Protein AF-A0A932D6N2-F1 (afdb_monomer)

Solvent-accessible surface area (backbone atoms only — not comparable to full-atom values): 6596 Å² total; per-residue (Å²): 130,58,88,46,61,72,56,81,73,34,86,88,52,85,55,76,81,69,62,87,49,67,68,55,38,47,52,50,49,52,44,53,30,53,43,29,61,74,70,46,73,76,53,72,54,34,53,56,53,57,67,74,40,52,69,51,50,72,73,59,70,55,45,67,40,63,34,46,53,52,47,34,58,74,70,70,47,83,86,73,76,73,49,72,76,84,79,51,67,61,55,60,48,28,58,75,70,71,42,79,73,66,81,86,80,113

Foldseek 3Di:
DQPLQDQVLCPPDGQDPDCPDLVSVLVSVVSQLVCVLVPNHGDPSPLVVVLVVVVSCVVRPPLQGPSSQVSCVVSVHDGDHRDDDPPPVVCVVCVVVVHDPDPVND

Secondary structure (DSSP, 8-state):
--TTS-GGG-SSSPPPS---SHHHHHHHHHHHHHHHHTT-PPPHHHHHHHHH-HHHHHHS--TT-HHHHHHHHHHTPPP---------HHHHHHHHHTPPPPGGG-

Mean predicted aligned error: 8.37 Å

Sequence (106 aa):
MNPAIDTSLYPDCEPPTDLADESVAADYLVRVCGAYDFGMAPRPEVVATLREMRDIFDKYPLLDSMAYHALRRRFGWPELPHVGTPHNPATEQDCREGREPDPIFI

Radius of gyration: 17.06 Å; Cα contacts (8 Å, |Δi|>4): 74; chains: 1; bounding box: 40×24×48 Å

pLDDT: mean 87.35, std 14.21, range [46.81, 98.0]

Structure (mmCIF, N/CA/C/O backbone):
data_AF-A0A932D6N2-F1
#
_entry.id   AF-A0A932D6N2-F1
#
loop_
_atom_site.group_PDB
_atom_site.id
_atom_site.type_symbol
_atom_site.label_atom_id
_atom_site.label_alt_id
_atom_site.label_comp_id
_atom_site.label_asym_id
_atom_site.label_entity_id
_atom_site.label_seq_id
_atom_site.pdbx_PDB_ins_code
_atom_site.Cartn_x
_atom_site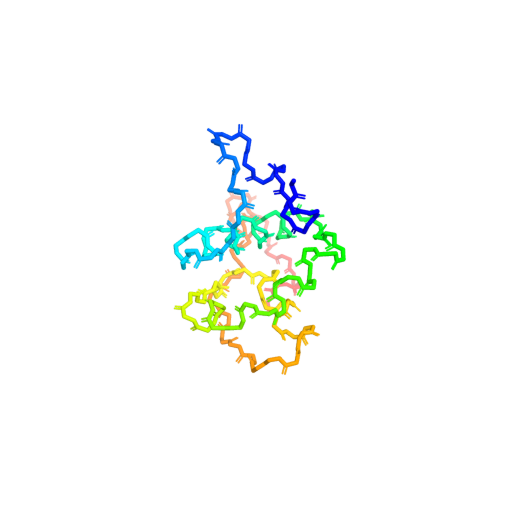.Cartn_y
_atom_site.Cartn_z
_atom_site.occupancy
_atom_site.B_iso_or_equiv
_atom_site.auth_seq_id
_atom_site.auth_comp_id
_atom_site.auth_asym_id
_atom_site.auth_atom_id
_atom_site.pdbx_PDB_model_num
ATOM 1 N N . MET A 1 1 ? -1.069 -5.856 20.283 1.00 51.47 1 MET A N 1
ATOM 2 C CA . MET A 1 1 ? -0.667 -5.565 18.891 1.00 51.47 1 MET A CA 1
ATOM 3 C C . MET A 1 1 ? -1.419 -6.508 17.982 1.00 51.47 1 MET A C 1
ATOM 5 O O . MET A 1 1 ? -1.456 -7.697 18.282 1.00 51.47 1 MET A O 1
ATOM 9 N N . ASN A 1 2 ? -2.044 -5.989 16.928 1.00 64.12 2 ASN A N 1
ATOM 10 C CA . ASN A 1 2 ? -2.629 -6.823 15.888 1.00 64.12 2 ASN A CA 1
ATOM 11 C C . ASN A 1 2 ? -1.471 -7.433 15.066 1.00 64.12 2 ASN A C 1
ATOM 13 O O . ASN A 1 2 ? -0.744 -6.668 14.435 1.00 64.12 2 ASN A O 1
ATOM 17 N N . PRO A 1 3 ? -1.249 -8.763 15.079 1.00 66.06 3 PRO A N 1
ATOM 18 C CA . PRO A 1 3 ? -0.105 -9.391 14.399 1.00 66.06 3 PRO A CA 1
ATOM 19 C C . PRO A 1 3 ? -0.102 -9.185 12.873 1.00 66.06 3 PRO A C 1
ATOM 21 O O . PRO A 1 3 ? 0.902 -9.471 12.211 1.00 66.06 3 PRO A O 1
ATOM 24 N N . ALA A 1 4 ? -1.213 -8.684 12.331 1.00 76.69 4 ALA A N 1
ATOM 25 C CA . ALA A 1 4 ? -1.415 -8.432 10.919 1.00 76.69 4 ALA A CA 1
ATOM 26 C C . ALA A 1 4 ? -0.956 -7.040 10.437 1.00 76.69 4 ALA A C 1
ATOM 28 O O . ALA A 1 4 ? -0.866 -6.830 9.228 1.00 76.69 4 ALA A O 1
ATOM 29 N N . ILE A 1 5 ? -0.629 -6.114 11.350 1.00 90.88 5 ILE A N 1
ATOM 30 C CA . ILE A 1 5 ? 0.003 -4.834 10.996 1.00 90.88 5 ILE A CA 1
ATOM 31 C C . ILE A 1 5 ? 1.519 -5.017 11.013 1.00 90.88 5 ILE A C 1
ATOM 33 O O . ILE A 1 5 ? 2.098 -5.452 12.011 1.00 90.88 5 ILE A O 1
ATOM 37 N N . ASP A 1 6 ? 2.170 -4.704 9.898 1.00 93.31 6 ASP A N 1
ATOM 38 C CA . ASP A 1 6 ? 3.621 -4.693 9.796 1.00 93.31 6 ASP A CA 1
ATOM 39 C C . ASP A 1 6 ? 4.183 -3.336 10.221 1.00 93.31 6 ASP A C 1
ATOM 41 O O . ASP A 1 6 ? 4.204 -2.372 9.458 1.00 93.31 6 ASP A O 1
ATOM 45 N N . THR A 1 7 ? 4.636 -3.257 11.471 1.00 93.62 7 THR A N 1
ATOM 46 C CA . THR A 1 7 ? 5.172 -2.017 12.044 1.00 93.62 7 THR A CA 1
ATOM 47 C C . THR A 1 7 ? 6.507 -1.603 11.426 1.00 93.62 7 THR A C 1
ATOM 49 O O . THR A 1 7 ? 6.902 -0.453 11.576 1.00 93.62 7 THR A O 1
ATOM 52 N N . SER A 1 8 ? 7.210 -2.500 10.719 1.00 93.12 8 SER A N 1
ATOM 53 C CA . SER A 1 8 ? 8.486 -2.169 10.066 1.00 93.12 8 SER A CA 1
ATOM 54 C C . SER A 1 8 ? 8.335 -1.179 8.904 1.00 93.12 8 SER A C 1
ATOM 56 O O . SER A 1 8 ? 9.308 -0.542 8.508 1.00 93.12 8 SER A O 1
ATOM 58 N N . LEU A 1 9 ? 7.107 -0.996 8.406 1.00 95.12 9 LEU A N 1
ATOM 59 C CA . LEU A 1 9 ? 6.751 -0.033 7.361 1.00 95.12 9 LEU A CA 1
ATOM 60 C C . LEU A 1 9 ? 6.744 1.432 7.836 1.00 95.12 9 LEU A C 1
ATOM 62 O O . LEU A 1 9 ? 6.571 2.339 7.020 1.00 95.12 9 LEU A O 1
ATOM 66 N N . TYR A 1 10 ? 6.939 1.666 9.136 1.00 95.75 10 TYR A N 1
ATOM 67 C CA . TYR A 1 10 ? 6.916 2.980 9.782 1.00 95.75 10 TYR A CA 1
ATOM 68 C C . TYR A 1 10 ? 8.252 3.267 10.492 1.00 95.75 10 TYR A C 1
ATOM 70 O O . TYR A 1 10 ? 8.307 3.319 11.718 1.00 95.75 10 TYR A O 1
ATOM 78 N N . PRO A 1 11 ? 9.374 3.405 9.760 1.00 94.00 11 PRO A N 1
ATOM 79 C CA . PRO A 1 11 ? 10.674 3.689 10.374 1.00 94.00 11 PRO A CA 1
ATOM 80 C C . PRO A 1 11 ? 10.799 5.134 10.883 1.00 94.00 11 PRO A C 1
ATOM 82 O O . PRO A 1 11 ? 11.683 5.436 11.683 1.00 94.00 11 PRO A O 1
ATOM 85 N N . ASP A 1 12 ? 9.955 6.031 10.379 1.00 94.38 12 ASP A N 1
ATOM 86 C CA . ASP A 1 12 ? 10.027 7.481 10.543 1.00 94.38 12 ASP A CA 1
ATOM 87 C C . ASP A 1 12 ? 8.938 8.059 11.460 1.00 94.38 12 ASP A C 1
ATOM 89 O O . ASP A 1 12 ? 9.025 9.216 11.874 1.00 94.38 12 ASP A O 1
ATOM 93 N N . CYS A 1 13 ? 7.922 7.268 11.798 1.00 93.69 13 CYS A N 1
ATOM 94 C CA . CYS A 1 13 ? 6.800 7.690 12.626 1.00 93.69 13 CYS A CA 1
ATOM 95 C C . CYS A 1 13 ? 6.227 6.524 13.441 1.00 93.69 13 CYS A C 1
ATOM 97 O O . CYS A 1 13 ? 6.613 5.372 13.268 1.00 93.69 13 CYS A O 1
ATOM 99 N N . GLU A 1 14 ? 5.321 6.836 14.367 1.00 94.06 14 GLU A N 1
ATOM 100 C CA . GLU A 1 14 ? 4.679 5.810 15.189 1.00 94.06 14 GLU A CA 1
ATOM 101 C C . GLU A 1 14 ? 3.745 4.944 14.319 1.00 94.06 14 GLU A C 1
ATOM 103 O O . GLU A 1 14 ? 2.883 5.499 13.627 1.00 94.06 14 GLU A O 1
ATOM 108 N N . PRO A 1 15 ? 3.879 3.604 14.339 1.00 94.56 15 PRO A N 1
ATOM 109 C CA . PRO A 1 15 ? 3.012 2.724 13.568 1.00 94.56 15 PRO A CA 1
ATOM 110 C C . PRO A 1 15 ? 1.565 2.756 14.088 1.00 94.56 15 PRO A C 1
ATOM 112 O O . PRO A 1 15 ? 1.330 2.889 15.295 1.00 94.56 15 PRO A O 1
ATOM 115 N N . PRO A 1 16 ? 0.567 2.562 13.210 1.00 93.62 16 PRO A N 1
ATOM 116 C CA . PRO A 1 16 ? -0.823 2.500 13.625 1.00 93.62 16 PRO A CA 1
ATOM 117 C C . PRO A 1 16 ? -1.100 1.244 14.462 1.00 93.62 16 PRO A C 1
ATOM 119 O O . PRO A 1 16 ? -0.491 0.186 14.281 1.00 93.62 16 PRO A O 1
ATOM 122 N N . THR A 1 17 ? -2.060 1.351 15.383 1.00 91.62 17 THR A N 1
ATOM 123 C CA . THR A 1 17 ? -2.483 0.219 16.230 1.00 91.62 17 THR A CA 1
ATOM 124 C C . THR A 1 17 ? -3.658 -0.566 15.639 1.00 91.62 17 THR A C 1
ATOM 126 O O . THR A 1 17 ? -3.807 -1.756 15.937 1.00 91.62 17 THR A O 1
ATOM 129 N N . ASP A 1 18 ? -4.439 0.073 14.767 1.00 92.44 18 ASP A N 1
ATOM 130 C CA . ASP A 1 18 ? -5.515 -0.497 13.960 1.00 92.44 18 ASP A CA 1
ATOM 131 C C . ASP A 1 18 ? -5.595 0.201 12.587 1.00 92.44 18 ASP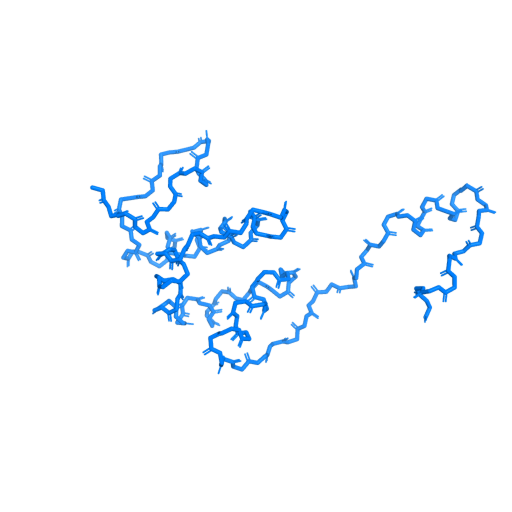 A C 1
ATOM 133 O O . ASP A 1 18 ? -4.860 1.150 12.323 1.00 92.44 18 ASP A O 1
ATOM 137 N N . LEU A 1 19 ? -6.464 -0.304 11.709 1.00 93.31 19 LEU A N 1
ATOM 138 C CA . LEU A 1 19 ? -6.715 0.241 10.369 1.00 93.31 19 LEU A CA 1
ATOM 139 C C . LEU A 1 19 ? -8.193 0.640 10.204 1.00 93.31 19 LEU A C 1
ATOM 141 O O . LEU A 1 19 ? -8.761 0.477 9.128 1.00 93.31 19 LEU A O 1
ATOM 145 N N . ALA A 1 20 ? -8.856 1.066 11.286 1.00 91.69 20 ALA A N 1
ATOM 146 C CA . ALA A 1 20 ? -10.280 1.406 11.2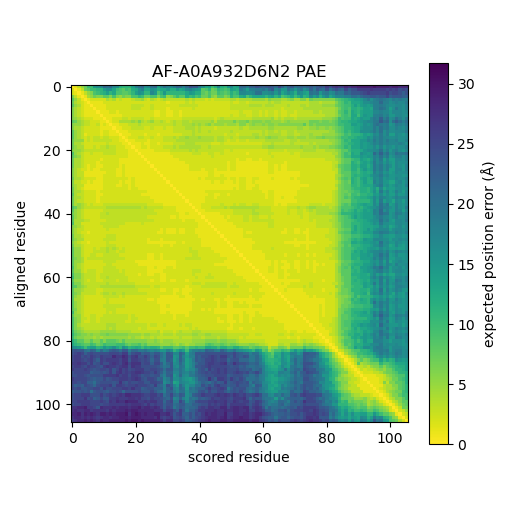45 1.00 91.69 20 ALA A CA 1
ATOM 147 C C . ALA A 1 20 ? -10.541 2.746 10.541 1.00 91.69 20 ALA A C 1
ATOM 149 O O . ALA A 1 20 ? -11.606 2.944 9.957 1.00 91.69 20 ALA A O 1
ATOM 150 N N . ASP A 1 21 ? -9.574 3.662 10.607 1.00 94.69 21 ASP A N 1
ATOM 151 C CA . ASP A 1 21 ? -9.621 4.926 9.886 1.00 94.69 21 ASP A CA 1
ATOM 152 C C . ASP A 1 21 ? -9.188 4.739 8.426 1.00 94.69 21 ASP A C 1
ATOM 154 O O . ASP A 1 21 ? -8.155 4.138 8.127 1.00 94.69 21 ASP A O 1
ATOM 158 N N . GLU A 1 22 ? -9.979 5.292 7.510 1.00 96.81 22 GLU A N 1
ATOM 159 C CA . GLU A 1 22 ? -9.766 5.173 6.069 1.00 96.81 22 GLU A CA 1
ATOM 160 C C . GLU A 1 22 ? -8.414 5.742 5.617 1.00 96.81 22 GLU A C 1
ATOM 162 O O . GLU A 1 22 ? -7.745 5.148 4.771 1.00 96.81 22 GLU A O 1
ATOM 167 N N . SER A 1 23 ? -7.990 6.877 6.180 1.00 96.12 23 SER A N 1
ATOM 168 C CA . SER A 1 23 ? -6.721 7.510 5.816 1.00 96.12 23 SER A CA 1
ATOM 169 C C . SER A 1 23 ? -5.529 6.686 6.293 1.00 96.12 23 SER A C 1
ATOM 171 O O . SER A 1 23 ? -4.553 6.530 5.559 1.00 96.12 23 SER A O 1
ATOM 173 N N . VAL A 1 24 ? -5.645 6.080 7.477 1.00 96.19 24 VAL A N 1
ATOM 174 C CA . VAL A 1 24 ? -4.641 5.163 8.029 1.00 96.19 24 VAL A CA 1
ATOM 175 C C . VAL A 1 24 ? -4.558 3.891 7.186 1.00 96.19 24 VAL A C 1
ATOM 177 O O . VAL A 1 24 ? -3.467 3.434 6.852 1.00 96.19 24 VAL A O 1
ATOM 180 N N . ALA A 1 25 ? -5.703 3.339 6.786 1.00 96.75 25 ALA A N 1
ATOM 181 C CA . ALA A 1 25 ? -5.779 2.168 5.921 1.00 96.75 25 ALA A CA 1
ATOM 182 C C . ALA A 1 25 ? -5.177 2.430 4.526 1.00 96.75 25 ALA A C 1
ATOM 184 O O . ALA A 1 25 ? -4.460 1.580 3.991 1.00 96.75 25 ALA A O 1
ATOM 185 N N . ALA A 1 26 ? -5.428 3.610 3.951 1.00 97.56 26 ALA A N 1
ATOM 186 C CA . ALA A 1 26 ? -4.858 4.024 2.673 1.00 97.56 26 ALA A CA 1
ATOM 187 C C . ALA A 1 26 ? -3.335 4.237 2.752 1.00 97.56 26 ALA A C 1
ATOM 189 O O . ALA A 1 26 ? -2.611 3.740 1.890 1.00 97.56 26 ALA A O 1
ATOM 190 N N . ASP A 1 27 ? -2.829 4.907 3.793 1.00 97.44 27 ASP A N 1
ATOM 191 C CA . ASP A 1 27 ? -1.382 5.050 4.028 1.00 97.44 27 ASP A CA 1
ATOM 192 C C . ASP A 1 27 ? -0.706 3.681 4.199 1.00 97.44 27 ASP A C 1
ATOM 194 O O . ASP A 1 27 ? 0.310 3.399 3.559 1.00 97.44 27 ASP A O 1
ATOM 198 N N . TYR A 1 28 ? -1.316 2.787 4.981 1.00 97.19 28 TYR A N 1
ATOM 199 C CA . TYR A 1 28 ? -0.810 1.430 5.162 1.00 97.19 28 TYR A CA 1
ATOM 200 C C . TYR A 1 28 ? -0.728 0.667 3.834 1.00 97.19 28 TYR A C 1
ATOM 202 O O . TYR A 1 28 ? 0.293 0.040 3.543 1.00 97.19 28 TYR A O 1
ATOM 210 N N . LEU A 1 29 ? -1.762 0.763 2.989 1.00 97.50 29 LEU A N 1
ATOM 211 C CA . LEU A 1 29 ? -1.768 0.164 1.652 1.00 97.50 29 LEU A CA 1
ATOM 212 C C . LEU A 1 29 ?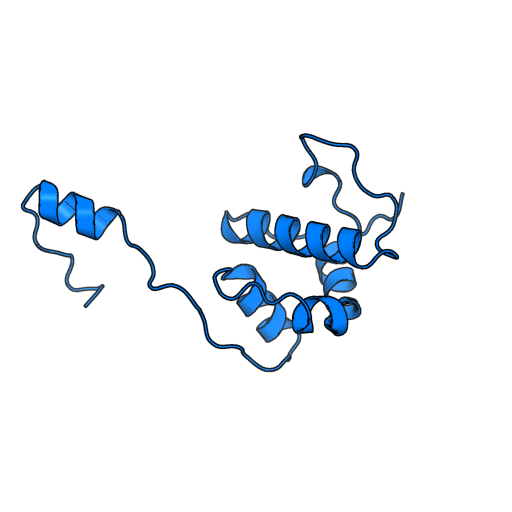 -0.601 0.672 0.791 1.00 97.50 29 LEU A C 1
ATOM 214 O O . LEU A 1 29 ? 0.102 -0.139 0.184 1.00 97.50 29 LEU A O 1
ATOM 218 N N . VAL A 1 30 ? -0.379 1.990 0.759 1.00 97.31 30 VAL A N 1
ATOM 219 C CA . VAL A 1 30 ? 0.721 2.621 0.009 1.00 97.31 30 VAL A CA 1
ATOM 220 C C . VAL A 1 30 ? 2.071 2.100 0.488 1.00 97.31 30 VAL A C 1
ATOM 222 O O . VAL A 1 30 ? 2.904 1.714 -0.330 1.00 97.31 30 VAL A O 1
ATOM 225 N N . ARG A 1 31 ? 2.282 2.027 1.804 1.00 97.56 31 ARG A N 1
ATOM 226 C CA . ARG A 1 31 ? 3.549 1.564 2.385 1.00 97.56 31 ARG A CA 1
ATOM 227 C C . ARG A 1 31 ? 3.813 0.089 2.108 1.00 97.56 31 ARG A C 1
ATOM 229 O O . ARG A 1 31 ? 4.937 -0.260 1.747 1.00 97.56 31 ARG A O 1
ATOM 236 N N . VAL A 1 32 ? 2.797 -0.773 2.216 1.00 97.56 32 VAL A N 1
ATOM 237 C CA . VAL A 1 32 ? 2.945 -2.196 1.870 1.00 97.56 32 VAL A CA 1
ATOM 238 C C . VAL A 1 32 ? 3.277 -2.357 0.387 1.00 97.56 32 VAL A C 1
ATOM 240 O O . VAL A 1 32 ? 4.200 -3.099 0.048 1.00 97.56 32 VAL A O 1
ATOM 243 N N . CYS A 1 33 ? 2.544 -1.674 -0.497 1.00 97.38 33 CYS A N 1
ATOM 244 C CA . CYS A 1 33 ? 2.783 -1.760 -1.936 1.00 97.38 33 CYS A CA 1
ATOM 245 C C . CYS A 1 33 ? 4.176 -1.240 -2.297 1.00 97.38 33 CYS A C 1
ATOM 247 O O . CYS A 1 33 ? 4.903 -1.938 -2.993 1.00 97.38 33 CYS A O 1
ATOM 249 N N . GLY A 1 34 ? 4.593 -0.105 -1.731 1.00 96.50 34 GLY A N 1
ATOM 250 C CA . GLY A 1 34 ? 5.936 0.436 -1.922 1.00 96.50 34 GLY A CA 1
ATOM 251 C C . GLY A 1 34 ? 7.026 -0.539 -1.477 1.00 96.50 34 GLY A C 1
ATOM 252 O O . GLY A 1 34 ? 7.930 -0.843 -2.247 1.00 96.50 34 GLY A O 1
ATOM 253 N N . ALA A 1 35 ? 6.927 -1.108 -0.272 1.00 96.81 35 ALA A N 1
ATOM 254 C CA . ALA A 1 35 ? 7.889 -2.111 0.189 1.00 96.81 35 ALA A CA 1
ATOM 255 C C . ALA A 1 35 ? 7.947 -3.332 -0.750 1.00 96.81 35 ALA A C 1
ATOM 257 O O . ALA A 1 35 ? 9.033 -3.824 -1.070 1.00 96.81 35 ALA A O 1
ATOM 258 N N . TYR A 1 36 ? 6.792 -3.792 -1.233 1.00 96.75 36 TYR A N 1
ATOM 259 C CA . TYR A 1 36 ? 6.710 -4.951 -2.114 1.00 96.75 36 TYR A CA 1
ATOM 260 C C . TYR A 1 36 ? 7.226 -4.661 -3.533 1.00 96.75 36 TYR A C 1
ATOM 262 O O . TYR A 1 36 ? 7.924 -5.502 -4.102 1.00 96.75 36 TYR A O 1
ATOM 270 N N . ASP A 1 37 ? 6.993 -3.466 -4.073 1.00 95.50 37 ASP A N 1
ATOM 271 C CA . ASP A 1 37 ? 7.576 -3.023 -5.346 1.00 95.50 37 ASP A CA 1
ATOM 272 C C . ASP A 1 37 ? 9.113 -3.053 -5.314 1.00 95.50 37 ASP A C 1
ATOM 274 O O . ASP A 1 37 ? 9.751 -3.379 -6.315 1.00 95.50 37 ASP A O 1
ATOM 278 N N . PHE A 1 38 ? 9.717 -2.824 -4.142 1.00 93.94 38 PHE A N 1
ATOM 279 C CA . PHE A 1 38 ? 11.164 -2.933 -3.916 1.00 93.94 38 PHE A CA 1
ATOM 280 C C . PHE A 1 38 ? 11.623 -4.311 -3.403 1.00 93.94 38 PHE A C 1
ATOM 282 O O . PHE A 1 38 ? 12.732 -4.456 -2.887 1.00 93.94 38 PHE A O 1
ATOM 289 N N . GLY A 1 39 ? 10.800 -5.349 -3.568 1.00 93.00 39 GLY A N 1
ATOM 290 C CA . GLY A 1 39 ? 11.180 -6.742 -3.321 1.00 93.00 39 GLY A CA 1
ATOM 291 C C . GLY A 1 39 ? 10.941 -7.250 -1.897 1.00 93.00 39 GLY A C 1
ATOM 292 O O . GLY A 1 39 ? 11.280 -8.398 -1.603 1.00 93.00 39 GLY A O 1
ATOM 293 N N . MET A 1 40 ? 10.324 -6.460 -1.015 1.00 95.00 40 MET A N 1
ATOM 294 C CA . MET A 1 40 ? 9.938 -6.909 0.326 1.00 95.00 40 MET A CA 1
ATOM 295 C C . MET A 1 40 ? 8.499 -7.428 0.332 1.00 95.00 40 MET A C 1
ATOM 297 O O . MET A 1 40 ? 7.546 -6.691 0.568 1.00 95.00 40 MET A O 1
ATOM 301 N N . ALA A 1 41 ? 8.334 -8.722 0.053 1.00 94.12 41 ALA A N 1
ATOM 302 C CA . ALA A 1 41 ? 7.015 -9.344 0.006 1.00 94.12 41 ALA A CA 1
ATOM 303 C C . ALA A 1 41 ? 6.306 -9.322 1.382 1.00 94.12 41 ALA A C 1
ATOM 305 O O . ALA A 1 41 ? 6.921 -9.688 2.389 1.00 94.12 41 ALA A O 1
ATOM 306 N N . PRO A 1 42 ? 5.007 -8.965 1.440 1.00 95.44 42 PRO A N 1
ATOM 307 C CA . PRO A 1 42 ? 4.256 -8.933 2.689 1.00 95.44 42 PRO A CA 1
ATOM 308 C C . PRO A 1 42 ? 4.046 -10.337 3.264 1.00 95.44 42 PRO A C 1
ATOM 310 O O . PRO A 1 42 ? 3.859 -11.319 2.537 1.00 95.44 42 PRO A O 1
ATOM 313 N N . ARG A 1 43 ? 4.010 -10.422 4.597 1.00 94.81 43 ARG A N 1
ATOM 314 C CA . ARG A 1 43 ? 3.712 -11.665 5.322 1.00 94.81 43 ARG A CA 1
ATOM 315 C C . ARG A 1 43 ? 2.284 -12.156 5.021 1.00 94.81 43 ARG A C 1
ATOM 317 O O . ARG A 1 43 ? 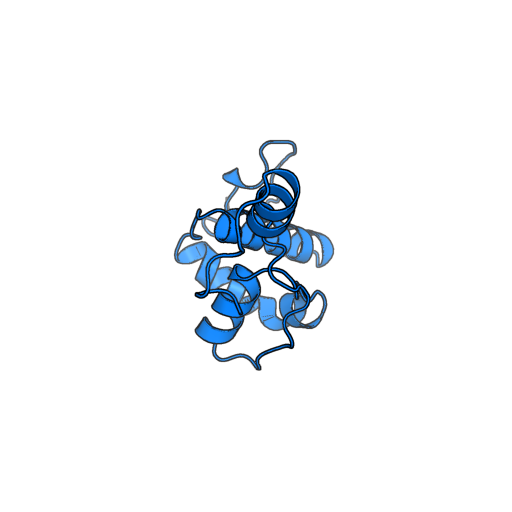1.408 -11.336 4.731 1.00 94.81 43 ARG A O 1
ATOM 324 N N . PRO A 1 44 ? 1.999 -13.468 5.121 1.00 93.88 44 PRO A N 1
ATOM 325 C CA . PRO A 1 44 ? 0.666 -14.009 4.843 1.00 93.88 44 PRO A CA 1
ATOM 326 C C . PRO A 1 44 ? -0.471 -13.336 5.626 1.00 93.88 44 PRO A C 1
ATOM 328 O O . PRO A 1 44 ? -1.553 -13.142 5.074 1.00 93.88 44 PRO A O 1
ATOM 331 N N . GLU A 1 45 ? -0.231 -12.932 6.875 1.00 94.06 45 GLU A N 1
ATOM 332 C CA . GLU A 1 45 ? -1.216 -12.251 7.727 1.00 94.06 45 GLU A CA 1
ATOM 333 C C . GLU A 1 45 ? -1.542 -10.841 7.211 1.00 94.06 45 GLU A C 1
ATOM 335 O O . GLU A 1 45 ? -2.700 -10.415 7.230 1.00 94.06 45 GLU A O 1
ATOM 340 N N . VAL A 1 46 ? -0.533 -10.139 6.683 1.00 95.38 46 VAL A N 1
ATOM 341 C CA . VAL A 1 46 ? -0.699 -8.831 6.033 1.00 95.38 46 VAL A CA 1
ATOM 342 C C . VAL A 1 46 ? -1.517 -9.003 4.756 1.00 95.38 46 VAL A C 1
ATOM 344 O O . VAL A 1 46 ? -2.486 -8.282 4.542 1.00 95.38 46 VAL A O 1
ATOM 347 N N . VAL A 1 47 ? -1.198 -10.010 3.936 1.00 96.06 47 VAL A N 1
ATOM 348 C CA . VAL A 1 47 ? -1.949 -10.309 2.704 1.00 96.06 47 VAL A CA 1
ATOM 349 C C . VAL A 1 47 ? -3.415 -10.637 3.000 1.00 96.06 47 VAL A C 1
ATOM 351 O O . VAL A 1 47 ? -4.294 -10.205 2.257 1.00 96.06 47 VAL A O 1
ATOM 354 N N . ALA A 1 48 ? -3.689 -11.385 4.073 1.00 94.38 48 ALA A N 1
ATOM 355 C CA . ALA A 1 48 ? -5.052 -11.675 4.506 1.00 94.38 48 ALA A CA 1
ATOM 356 C C . ALA A 1 48 ? -5.803 -10.397 4.910 1.00 94.38 48 ALA A C 1
ATOM 358 O O . ALA A 1 48 ? -6.949 -10.228 4.515 1.00 94.38 48 ALA A O 1
ATOM 359 N N . THR A 1 49 ? -5.140 -9.474 5.610 1.00 94.31 49 THR A N 1
ATOM 360 C CA . THR A 1 49 ? -5.727 -8.175 5.984 1.00 94.31 49 THR A CA 1
ATOM 361 C C . THR A 1 49 ? -6.037 -7.323 4.760 1.00 94.31 49 THR A C 1
ATOM 363 O O . THR A 1 49 ? -7.144 -6.813 4.629 1.00 94.31 49 THR A O 1
ATOM 366 N N . LEU A 1 50 ? -5.099 -7.231 3.813 1.00 95.88 50 LEU A N 1
ATOM 367 C CA . LEU A 1 50 ? -5.282 -6.456 2.584 1.00 95.88 50 LEU A CA 1
ATOM 368 C C . LEU A 1 50 ? -6.448 -6.962 1.726 1.00 95.88 50 LEU A C 1
ATOM 370 O O . LEU A 1 50 ? -7.091 -6.164 1.051 1.00 95.88 50 LEU A O 1
ATOM 374 N N . ARG A 1 51 ? -6.747 -8.267 1.757 1.00 96.25 51 ARG A N 1
ATOM 375 C CA . ARG A 1 51 ? -7.902 -8.837 1.047 1.00 96.25 51 ARG A CA 1
ATOM 376 C C . ARG A 1 51 ? -9.238 -8.304 1.575 1.00 96.25 51 ARG A C 1
ATOM 378 O O . ARG A 1 51 ? -10.191 -8.227 0.808 1.00 96.25 51 ARG A O 1
ATOM 385 N N . GLU A 1 52 ? -9.321 -7.924 2.844 1.00 95.12 52 GLU A N 1
ATOM 386 C CA . GLU A 1 52 ? -10.559 -7.383 3.419 1.00 95.12 52 GLU A CA 1
ATOM 387 C C . GLU A 1 52 ? -10.752 -5.892 3.092 1.00 95.12 52 GLU A C 1
ATOM 389 O O . GLU A 1 52 ? -11.855 -5.372 3.213 1.00 95.12 52 GLU A O 1
ATOM 394 N N . MET A 1 53 ? -9.708 -5.212 2.606 1.00 95.56 53 MET A N 1
ATOM 395 C CA . MET A 1 53 ? -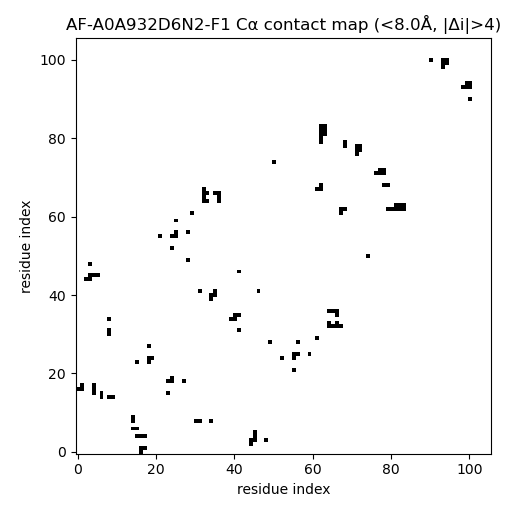9.672 -3.764 2.356 1.00 95.56 53 MET A CA 1
ATOM 396 C C . MET A 1 53 ? -10.024 -3.392 0.906 1.00 95.56 53 MET A C 1
ATOM 398 O O . MET A 1 53 ? -9.443 -2.470 0.327 1.00 95.56 53 MET A O 1
ATOM 402 N N . ARG A 1 54 ? -10.928 -4.138 0.258 1.00 96.88 54 ARG A N 1
ATOM 403 C CA . ARG A 1 54 ? -11.251 -3.924 -1.166 1.00 96.88 54 ARG A CA 1
ATOM 404 C C . ARG A 1 54 ? -11.753 -2.506 -1.448 1.00 96.88 54 ARG A C 1
ATOM 406 O O . ARG A 1 54 ? -11.412 -1.926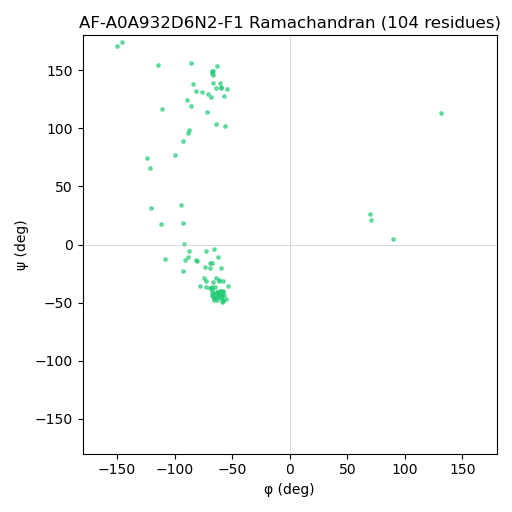 -2.474 1.00 96.88 54 ARG A O 1
ATOM 413 N N . ASP A 1 55 ? -12.565 -1.971 -0.551 1.00 97.56 55 ASP A N 1
ATOM 414 C CA . ASP A 1 55 ? -13.082 -0.606 -0.598 1.00 97.56 55 ASP A CA 1
ATOM 415 C C . ASP A 1 55 ? -11.954 0.434 -0.642 1.00 97.56 55 ASP A C 1
ATOM 417 O O . ASP A 1 55 ? -11.990 1.336 -1.478 1.00 97.56 55 ASP A O 1
ATOM 421 N N . ILE A 1 56 ? -10.911 0.255 0.170 1.00 98.00 56 ILE A N 1
ATOM 422 C CA . ILE A 1 56 ? -9.721 1.114 0.168 1.00 98.00 56 ILE A CA 1
ATOM 423 C C . ILE A 1 56 ? -8.961 0.986 -1.154 1.00 98.00 56 ILE A C 1
ATOM 425 O O . ILE A 1 56 ? -8.603 2.000 -1.750 1.00 98.00 56 ILE A O 1
ATOM 429 N N . PHE A 1 57 ? -8.763 -0.239 -1.655 1.00 97.56 57 PHE A N 1
ATOM 430 C CA . PHE A 1 57 ? -8.121 -0.465 -2.955 1.00 97.56 57 PHE A CA 1
ATOM 431 C C . PHE A 1 57 ? -8.874 0.217 -4.098 1.00 97.56 57 PHE A C 1
ATOM 433 O O . PHE A 1 57 ? -8.242 0.800 -4.976 1.00 97.56 57 PHE A O 1
ATOM 440 N N . ASP A 1 58 ? -10.202 0.108 -4.121 1.00 97.06 58 ASP A N 1
ATOM 441 C CA . ASP A 1 58 ? -11.037 0.680 -5.176 1.00 97.06 58 ASP A CA 1
ATOM 442 C C . ASP A 1 58 ? -11.119 2.219 -5.055 1.00 97.06 58 ASP A C 1
ATOM 444 O O . ASP A 1 58 ? -11.188 2.908 -6.073 1.00 97.06 58 ASP A O 1
ATOM 448 N N . LYS A 1 59 ? -11.059 2.773 -3.834 1.00 97.69 59 LYS A N 1
ATOM 449 C CA . LYS A 1 59 ? -11.093 4.224 -3.579 1.00 97.69 59 LYS A CA 1
ATOM 450 C C . LYS A 1 59 ? -9.755 4.924 -3.845 1.00 97.69 59 LYS A C 1
ATOM 452 O O . LYS A 1 59 ? -9.759 6.053 -4.336 1.00 97.69 59 LYS A O 1
ATOM 457 N N . TYR A 1 60 ? -8.634 4.265 -3.549 1.00 96.94 60 TYR A N 1
ATOM 458 C CA . TYR A 1 60 ? -7.275 4.807 -3.675 1.00 96.94 60 TYR A CA 1
ATOM 459 C C . TYR A 1 60 ? -6.404 3.920 -4.581 1.00 96.94 60 TYR A C 1
ATOM 461 O O . TYR A 1 60 ? -5.551 3.172 -4.095 1.00 96.94 60 TYR A O 1
ATOM 469 N N . PRO A 1 61 ? -6.613 3.960 -5.908 1.00 96.00 61 PRO A N 1
ATOM 470 C CA . PRO A 1 61 ? -5.864 3.117 -6.829 1.00 96.00 61 PRO A CA 1
ATOM 471 C C . PRO A 1 61 ? -4.399 3.562 -6.965 1.00 96.00 61 PRO A C 1
ATOM 473 O O . PRO A 1 61 ? -4.122 4.719 -7.278 1.00 96.00 61 PRO A O 1
ATOM 476 N N . LEU A 1 62 ? -3.466 2.616 -6.809 1.00 95.50 62 LEU A N 1
ATOM 477 C CA . LEU A 1 62 ? -2.025 2.811 -7.030 1.00 95.50 62 LEU A CA 1
ATOM 478 C C . LEU A 1 62 ? -1.647 2.266 -8.410 1.00 95.50 62 LEU A C 1
ATOM 480 O O . LEU A 1 62 ? -1.174 1.139 -8.554 1.00 95.50 62 LEU A O 1
ATOM 484 N N . LEU A 1 63 ? -1.970 3.032 -9.452 1.00 94.62 63 LEU A N 1
ATOM 485 C CA . LEU A 1 63 ? -1.917 2.554 -10.839 1.00 94.62 63 LEU A CA 1
ATOM 486 C C . LEU A 1 63 ? -0.492 2.301 -11.355 1.00 94.62 63 LEU A C 1
ATOM 488 O O . LEU A 1 63 ? -0.338 1.536 -12.308 1.00 94.62 63 LEU A O 1
ATOM 492 N N . ASP A 1 64 ? 0.511 2.901 -10.723 1.00 91.44 64 ASP A N 1
ATOM 493 C CA . ASP A 1 64 ? 1.947 2.779 -10.990 1.00 91.44 64 ASP A CA 1
ATOM 494 C C . ASP A 1 64 ? 2.634 1.662 -10.184 1.00 91.44 64 ASP A C 1
ATOM 496 O O . ASP A 1 64 ? 3.743 1.251 -10.520 1.00 91.44 64 ASP A O 1
ATOM 500 N N . SER A 1 65 ? 1.971 1.113 -9.162 1.00 94.50 65 SER A N 1
ATOM 501 C CA . SER A 1 65 ? 2.521 0.049 -8.317 1.00 94.50 65 SER A CA 1
ATOM 502 C C . SER A 1 65 ? 2.286 -1.341 -8.916 1.00 94.50 65 SER A C 1
ATOM 504 O O . SER A 1 65 ? 1.148 -1.799 -9.070 1.00 94.50 65 SER A O 1
ATOM 506 N N . MET A 1 66 ? 3.365 -2.072 -9.200 1.00 94.38 66 MET A N 1
ATOM 507 C CA . MET A 1 66 ? 3.288 -3.453 -9.691 1.00 94.38 66 MET A CA 1
ATOM 508 C C . MET A 1 66 ? 2.748 -4.403 -8.618 1.00 94.38 66 MET A C 1
ATOM 510 O O . MET A 1 66 ? 1.975 -5.317 -8.921 1.00 94.38 66 MET A O 1
ATOM 514 N N . ALA A 1 67 ? 3.104 -4.167 -7.357 1.00 96.25 67 ALA A N 1
ATOM 515 C CA . ALA A 1 67 ? 2.611 -4.880 -6.193 1.00 96.25 67 ALA A CA 1
ATOM 516 C C . ALA A 1 67 ? 1.097 -4.721 -6.031 1.00 96.25 67 ALA A C 1
ATOM 518 O O . ALA A 1 67 ? 0.407 -5.717 -5.801 1.00 96.25 67 ALA A O 1
ATOM 519 N N . TYR A 1 68 ? 0.561 -3.511 -6.212 1.00 97.00 68 TYR A N 1
ATOM 520 C CA . TYR A 1 68 ? -0.881 -3.262 -6.173 1.00 97.00 68 TYR A CA 1
ATOM 521 C C . TYR A 1 68 ? -1.621 -4.108 -7.223 1.00 97.00 68 TYR A C 1
ATOM 523 O O . TYR A 1 68 ? -2.570 -4.825 -6.890 1.00 97.00 68 TYR A O 1
ATOM 531 N N . HIS A 1 69 ? -1.144 -4.116 -8.474 1.00 96.06 69 HIS A N 1
ATOM 532 C CA . HIS A 1 69 ? -1.717 -4.944 -9.547 1.00 96.06 69 HIS A CA 1
ATOM 533 C C . HIS A 1 69 ? -1.592 -6.445 -9.257 1.00 96.06 69 HIS A C 1
ATOM 535 O O . HIS A 1 69 ? -2.551 -7.202 -9.438 1.00 96.06 69 HIS A O 1
ATOM 541 N N . ALA A 1 70 ? -0.441 -6.889 -8.745 1.00 95.56 70 ALA A N 1
ATOM 542 C CA . ALA A 1 70 ? -0.220 -8.280 -8.357 1.00 95.56 70 ALA A CA 1
ATOM 543 C C . ALA A 1 70 ? -1.176 -8.725 -7.238 1.00 95.56 70 ALA A C 1
ATOM 545 O O . ALA A 1 70 ? -1.721 -9.832 -7.294 1.00 95.56 70 ALA A O 1
ATOM 546 N N . LEU A 1 71 ? -1.424 -7.862 -6.249 1.00 97.12 71 LEU A N 1
ATOM 547 C CA . LEU A 1 71 ? -2.377 -8.106 -5.169 1.00 97.12 71 LEU A CA 1
ATOM 548 C C . LEU A 1 71 ? -3.812 -8.183 -5.702 1.00 97.12 71 LEU A C 1
ATOM 550 O O . LEU A 1 71 ? -4.489 -9.172 -5.419 1.00 97.12 71 LEU A O 1
ATOM 554 N N . ARG A 1 72 ? -4.256 -7.237 -6.547 1.00 97.44 72 ARG A N 1
ATOM 555 C CA . ARG A 1 72 ? -5.590 -7.305 -7.184 1.00 97.44 72 ARG A CA 1
ATOM 556 C C . ARG A 1 72 ? -5.787 -8.614 -7.943 1.00 97.44 72 ARG A C 1
ATOM 558 O O . ARG A 1 72 ? -6.791 -9.300 -7.738 1.00 97.44 72 ARG A O 1
ATOM 565 N N . ARG A 1 73 ? -4.798 -9.014 -8.749 1.00 96.81 73 ARG A N 1
ATOM 566 C CA . ARG A 1 73 ? -4.823 -10.285 -9.486 1.00 96.81 73 ARG A CA 1
ATOM 567 C C . ARG A 1 73 ? -4.880 -11.488 -8.545 1.00 96.81 73 ARG A C 1
ATOM 569 O O . ARG A 1 73 ? -5.688 -12.390 -8.752 1.00 96.81 73 ARG A O 1
ATOM 576 N N . ARG A 1 74 ? -4.071 -11.497 -7.480 1.00 96.62 74 ARG A N 1
ATOM 577 C CA . ARG A 1 74 ? -4.073 -12.549 -6.446 1.00 96.62 74 ARG A CA 1
ATOM 578 C C . ARG A 1 74 ? -5.417 -12.653 -5.718 1.00 96.62 74 ARG A C 1
ATOM 580 O O . ARG A 1 74 ? -5.784 -13.738 -5.265 1.00 96.62 74 ARG A O 1
ATOM 587 N N . PHE A 1 75 ? -6.135 -11.547 -5.569 1.00 97.56 75 PHE A N 1
ATOM 588 C CA . PHE A 1 75 ? -7.450 -11.507 -4.930 1.00 97.56 75 PHE A CA 1
ATOM 589 C C . PHE A 1 75 ? -8.610 -11.777 -5.895 1.00 97.56 75 PHE A C 1
ATOM 591 O O . PHE A 1 75 ? -9.743 -11.923 -5.442 1.00 97.56 75 PHE A O 1
ATOM 598 N N . GLY A 1 76 ? -8.342 -11.901 -7.199 1.00 97.38 76 GLY A N 1
ATOM 599 C CA . GLY A 1 76 ? -9.374 -12.091 -8.218 1.00 97.38 76 GLY A CA 1
ATOM 600 C C . GLY A 1 76 ? -10.235 -10.844 -8.435 1.00 97.38 76 GLY A C 1
ATOM 601 O O . GLY A 1 76 ? -11.403 -10.959 -8.806 1.00 97.38 76 GLY A O 1
ATOM 602 N N . TRP A 1 77 ? -9.695 -9.657 -8.157 1.00 97.56 77 TRP A N 1
ATOM 603 C CA . TRP A 1 77 ? -10.384 -8.389 -8.389 1.00 97.56 77 TRP A CA 1
ATOM 604 C C . TRP A 1 77 ? -10.181 -7.903 -9.826 1.00 97.56 77 TRP A C 1
ATOM 606 O O . TRP A 1 77 ? -9.188 -8.278 -10.452 1.00 97.56 77 TRP A O 1
ATOM 616 N N . PRO A 1 78 ? -11.093 -7.063 -10.357 1.00 95.75 78 PRO A N 1
ATOM 617 C CA . PRO A 1 78 ? -10.943 -6.510 -11.698 1.00 95.75 78 PRO A CA 1
ATOM 618 C C . PRO A 1 78 ? -9.596 -5.808 -11.867 1.00 95.75 78 PRO A C 1
ATOM 620 O O . PRO A 1 78 ? -9.196 -5.026 -10.997 1.00 95.75 78 PRO A O 1
ATOM 623 N N . GLU A 1 79 ? -8.922 -6.089 -12.979 1.00 91.69 79 GLU A N 1
ATOM 624 C CA . GLU A 1 79 ? -7.682 -5.416 -13.361 1.00 91.69 79 GLU A CA 1
ATOM 625 C C . GLU A 1 79 ? -7.957 -3.942 -13.684 1.00 91.69 79 GLU A C 1
ATOM 627 O O . GLU A 1 79 ? -9.028 -3.582 -14.180 1.00 91.69 79 GLU A O 1
ATOM 632 N N . LEU A 1 80 ? -6.987 -3.086 -13.371 1.00 93.06 80 LEU A N 1
ATOM 633 C CA . LEU A 1 80 ? -7.027 -1.655 -13.653 1.00 93.06 80 LEU A CA 1
ATOM 634 C C . LEU A 1 80 ? -5.932 -1.312 -14.668 1.00 93.06 80 LEU A C 1
ATOM 636 O O . LEU A 1 80 ? -4.935 -2.032 -14.747 1.00 93.06 80 LEU A O 1
ATOM 640 N N . PRO A 1 81 ? -6.085 -0.230 -15.449 1.00 88.94 81 PRO A N 1
ATOM 641 C CA . PRO A 1 81 ? -5.023 0.209 -16.342 1.00 88.94 81 PRO A CA 1
ATOM 642 C C . PRO A 1 81 ? -3.761 0.537 -15.538 1.00 88.94 81 PRO A C 1
ATOM 644 O O . PRO A 1 81 ? -3.830 1.209 -14.510 1.00 88.94 81 PRO A O 1
ATOM 647 N N . HIS A 1 82 ? -2.607 0.078 -16.011 1.00 82.31 82 HIS A N 1
ATOM 648 C CA . HIS A 1 82 ? -1.324 0.491 -15.454 1.00 82.31 82 HIS A CA 1
A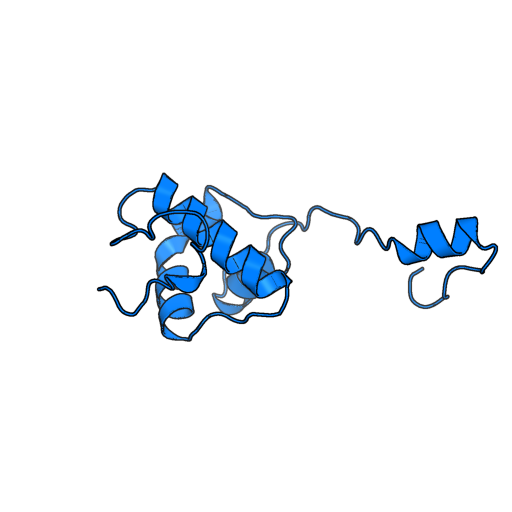TOM 649 C C . HIS A 1 82 ? -0.993 1.903 -15.950 1.00 82.31 82 HIS A C 1
ATOM 651 O O . HIS A 1 82 ? -1.111 2.182 -17.147 1.00 82.31 82 HIS A O 1
ATOM 657 N N . VAL A 1 83 ? -0.615 2.799 -15.039 1.00 79.88 83 VAL A N 1
ATOM 658 C CA . VAL A 1 83 ? -0.179 4.157 -15.382 1.00 79.88 83 VAL A CA 1
ATOM 659 C C . VAL A 1 83 ? 1.306 4.249 -15.100 1.00 79.88 83 VAL A C 1
ATOM 661 O O . VAL A 1 83 ? 1.737 4.114 -13.965 1.00 79.88 83 VAL A O 1
ATOM 664 N N . GLY A 1 84 ? 2.068 4.482 -16.160 1.00 63.09 84 GLY A N 1
ATOM 665 C CA . GLY A 1 84 ? 3.520 4.448 -16.130 1.00 63.09 84 GLY A CA 1
ATOM 666 C C . GLY A 1 84 ? 4.017 3.608 -17.291 1.00 63.09 84 GLY A C 1
ATOM 667 O O . GLY A 1 84 ? 3.799 2.402 -17.357 1.00 63.09 84 GLY A O 1
ATOM 668 N N . THR A 1 85 ? 4.682 4.246 -18.246 1.00 54.88 85 THR A N 1
ATOM 669 C CA . THR A 1 85 ? 5.706 3.537 -19.010 1.00 54.88 85 THR A CA 1
ATOM 670 C C . THR A 1 85 ? 6.757 3.100 -17.992 1.00 54.88 85 THR A C 1
ATOM 672 O O . THR A 1 85 ? 7.074 3.912 -17.118 1.00 54.88 85 THR A O 1
ATOM 675 N N . PRO A 1 86 ? 7.330 1.885 -18.067 1.00 54.72 86 PRO A N 1
ATOM 676 C CA . PRO A 1 86 ? 8.568 1.631 -17.356 1.00 54.72 86 PRO A CA 1
ATOM 677 C C . PRO A 1 86 ? 9.564 2.677 -17.855 1.00 54.72 86 PRO A C 1
ATOM 679 O O . PRO A 1 86 ? 10.054 2.601 -18.982 1.00 54.72 86 PRO A O 1
ATOM 682 N N . HIS A 1 87 ? 9.784 3.723 -17.055 1.00 55.62 87 HIS A N 1
ATOM 683 C CA . HIS A 1 87 ? 10.894 4.628 -17.268 1.00 55.62 87 HIS A CA 1
ATOM 684 C C . HIS A 1 87 ? 12.104 3.744 -17.058 1.00 55.62 87 HIS A C 1
ATOM 686 O O . HIS A 1 87 ? 12.367 3.295 -15.945 1.00 55.62 87 HIS A O 1
ATOM 692 N N . ASN A 1 88 ? 12.742 3.366 -18.157 1.00 60.31 88 ASN A N 1
ATOM 693 C CA . ASN A 1 88 ? 14.005 2.681 -18.096 1.00 60.31 88 ASN A CA 1
ATOM 694 C C . ASN A 1 88 ? 15.073 3.779 -18.080 1.00 60.31 88 ASN A C 1
ATOM 696 O O . ASN A 1 88 ? 15.445 4.270 -19.150 1.00 60.31 88 ASN A O 1
ATOM 700 N N . PRO A 1 89 ? 15.575 4.200 -16.904 1.00 59.16 89 PRO A N 1
ATOM 701 C CA . PRO A 1 89 ? 16.649 5.183 -16.842 1.00 59.16 89 PRO A CA 1
ATOM 702 C C . PRO A 1 89 ? 17.903 4.684 -17.566 1.00 59.16 89 PRO A C 1
ATOM 704 O O . PRO A 1 89 ? 18.719 5.503 -17.983 1.00 59.16 89 PRO A O 1
ATOM 707 N N . ALA A 1 90 ? 18.044 3.366 -17.774 1.00 63.78 90 ALA A N 1
ATOM 708 C CA . ALA A 1 90 ? 19.101 2.821 -18.611 1.00 63.78 90 ALA A CA 1
ATOM 709 C C . ALA A 1 90 ? 18.935 3.246 -20.073 1.00 63.78 90 ALA A C 1
ATOM 711 O O . ALA A 1 90 ? 19.928 3.600 -20.677 1.00 63.78 90 ALA A O 1
ATOM 712 N N . THR A 1 91 ? 17.719 3.352 -20.619 1.00 66.50 91 THR A N 1
ATOM 713 C CA . THR A 1 91 ? 17.514 3.828 -21.999 1.00 66.50 91 THR A CA 1
ATOM 714 C C . THR A 1 91 ? 17.982 5.273 -22.178 1.00 66.50 91 THR A C 1
ATOM 716 O O . THR A 1 91 ? 18.646 5.595 -23.162 1.00 66.50 91 THR A O 1
ATOM 719 N N . GLU A 1 92 ? 17.691 6.154 -21.217 1.00 67.56 92 GLU A N 1
ATOM 720 C CA . GLU A 1 92 ? 18.188 7.535 -21.251 1.00 67.56 92 GLU A CA 1
ATOM 721 C C . GLU A 1 92 ? 19.709 7.611 -21.061 1.00 67.56 92 GLU A C 1
ATOM 723 O O . GLU A 1 92 ? 20.377 8.408 -21.725 1.00 67.56 92 GLU A O 1
ATOM 728 N N . GLN A 1 93 ? 20.264 6.784 -20.172 1.00 71.12 93 GLN A N 1
ATOM 729 C CA . GLN A 1 93 ? 21.703 6.702 -19.940 1.00 71.12 93 GLN A CA 1
ATOM 730 C C . GLN A 1 93 ? 22.441 6.126 -21.156 1.00 71.12 93 GLN A C 1
ATOM 732 O O . GLN A 1 93 ? 23.459 6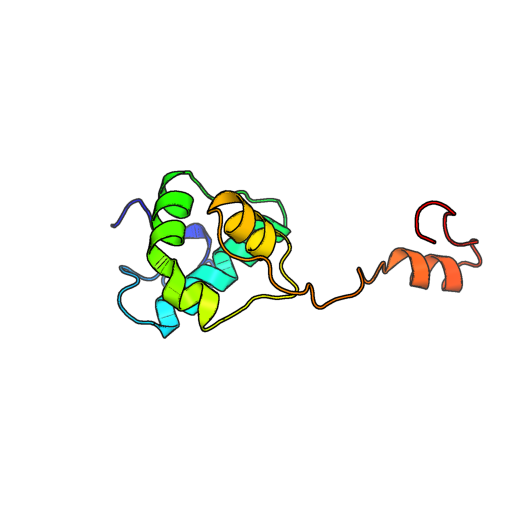.677 -21.559 1.00 71.12 93 GLN A O 1
ATOM 737 N N . ASP A 1 94 ? 21.893 5.097 -21.794 1.00 75.69 94 ASP A N 1
ATOM 738 C CA . ASP A 1 94 ? 22.411 4.475 -23.011 1.00 75.69 94 ASP A CA 1
ATOM 739 C C . ASP A 1 94 ? 22.433 5.488 -24.158 1.00 75.69 94 ASP A C 1
ATOM 741 O O . ASP A 1 94 ? 23.456 5.633 -24.826 1.00 75.69 94 ASP A O 1
ATOM 745 N N . CYS A 1 95 ? 21.376 6.297 -24.305 1.00 74.94 95 CYS A N 1
ATOM 746 C CA . CYS A 1 95 ? 21.352 7.401 -25.268 1.00 74.94 95 CYS A CA 1
ATOM 747 C C . CYS A 1 95 ? 22.438 8.450 -24.977 1.00 74.94 95 CYS A C 1
ATOM 749 O O . CYS A 1 95 ? 23.092 8.931 -25.904 1.00 74.94 95 CYS A O 1
ATOM 751 N N . ARG A 1 96 ? 22.654 8.811 -23.702 1.00 76.69 96 ARG A N 1
ATOM 752 C CA . ARG A 1 96 ? 23.721 9.749 -23.296 1.00 76.69 96 ARG A CA 1
ATOM 753 C C . ARG A 1 96 ? 25.119 9.184 -23.531 1.00 76.69 96 ARG A C 1
ATOM 755 O O . ARG A 1 96 ? 26.039 9.945 -23.817 1.00 76.69 96 ARG A O 1
ATOM 762 N N . GLU A 1 97 ? 25.278 7.874 -23.404 1.00 85.88 97 GLU A N 1
ATOM 763 C CA . GLU A 1 97 ? 26.547 7.162 -23.559 1.00 85.88 97 GLU A CA 1
ATOM 764 C C . GLU A 1 97 ? 26.779 6.656 -24.994 1.00 85.88 97 GLU A C 1
ATOM 766 O O . GLU A 1 97 ? 27.824 6.070 -25.275 1.00 85.88 97 GLU A O 1
ATOM 771 N N . GLY A 1 98 ? 25.840 6.909 -25.915 1.00 83.06 98 GLY A N 1
ATOM 772 C CA . GLY A 1 98 ? 25.932 6.516 -27.322 1.00 83.06 98 GLY A CA 1
ATOM 773 C C . GLY A 1 98 ? 25.807 5.009 -27.558 1.00 83.06 98 GLY A C 1
ATOM 774 O O . GLY A 1 98 ? 26.266 4.518 -28.590 1.00 83.06 98 GLY A O 1
ATOM 775 N N . ARG A 1 99 ? 25.220 4.268 -26.613 1.00 75.88 99 ARG A N 1
ATOM 776 C CA . ARG A 1 99 ? 24.870 2.859 -26.798 1.00 75.88 99 ARG A CA 1
ATOM 777 C C . ARG A 1 99 ? 23.517 2.768 -27.489 1.00 75.88 99 ARG A C 1
ATOM 779 O O . ARG A 1 99 ? 22.595 3.513 -27.163 1.00 75.88 99 ARG A O 1
ATOM 786 N N . GLU A 1 100 ? 23.400 1.853 -28.443 1.00 71.69 100 GLU A N 1
ATOM 787 C CA . GLU A 1 100 ? 22.093 1.544 -29.013 1.00 71.69 100 GLU A CA 1
ATOM 788 C C . GLU A 1 100 ? 21.212 0.882 -27.940 1.00 71.69 100 GLU A C 1
ATOM 790 O O . GLU A 1 100 ? 21.721 0.066 -27.165 1.00 71.69 100 GLU A O 1
ATOM 795 N N . PRO A 1 101 ? 19.917 1.239 -27.860 1.00 62.62 101 PRO A N 1
ATOM 796 C CA . PRO A 1 101 ? 19.002 0.621 -26.913 1.00 62.62 101 PRO A CA 1
ATOM 797 C C . PRO A 1 101 ? 18.920 -0.885 -27.169 1.00 62.62 101 PRO A C 1
ATOM 799 O O . PRO A 1 101 ? 18.813 -1.324 -28.316 1.00 62.62 101 PRO A O 1
ATOM 802 N N . ASP A 1 102 ? 18.961 -1.670 -26.092 1.00 62.41 102 ASP A N 1
ATOM 803 C CA . ASP A 1 102 ? 18.887 -3.126 -26.179 1.00 62.41 102 ASP A CA 1
ATOM 804 C C . ASP A 1 102 ? 17.594 -3.543 -26.914 1.00 62.41 102 ASP A C 1
ATOM 806 O O . ASP A 1 102 ? 16.499 -3.123 -26.517 1.00 62.41 102 ASP A O 1
ATOM 810 N N . PRO A 1 103 ? 17.666 -4.395 -27.956 1.00 58.09 103 PRO A N 1
ATOM 811 C CA . PRO A 1 103 ? 16.521 -4.722 -28.810 1.00 58.09 103 PRO A CA 1
ATOM 812 C C . PRO A 1 103 ? 15.393 -5.482 -28.096 1.00 58.09 103 PRO A C 1
ATOM 814 O O . PRO A 1 103 ? 14.361 -5.758 -28.699 1.00 58.09 103 PRO A O 1
ATOM 817 N N . ILE A 1 104 ? 15.573 -5.839 -26.823 1.00 57.50 104 ILE A N 1
ATOM 818 C CA . ILE A 1 104 ? 14.586 -6.557 -26.006 1.00 57.50 104 ILE A CA 1
ATOM 819 C C . ILE A 1 104 ? 13.504 -5.610 -25.445 1.00 57.50 104 ILE A C 1
ATOM 821 O O . ILE A 1 104 ? 12.461 -6.080 -24.997 1.00 57.50 104 ILE A O 1
ATOM 825 N N . PHE A 1 105 ? 13.712 -4.289 -25.500 1.00 49.44 105 PHE A N 1
ATOM 826 C CA . PHE A 1 105 ? 12.789 -3.291 -24.942 1.00 49.44 105 PHE A CA 1
ATOM 827 C C . PHE A 1 105 ? 12.067 -2.425 -25.993 1.00 49.44 105 PHE A C 1
ATOM 829 O O . PHE A 1 105 ? 11.541 -1.370 -25.634 1.00 49.44 105 PHE A O 1
ATOM 836 N N . ILE A 1 106 ? 12.034 -2.853 -27.265 1.00 46.81 106 ILE A N 1
ATOM 837 C CA . ILE A 1 106 ? 11.283 -2.191 -28.354 1.00 46.81 106 ILE A CA 1
ATOM 838 C C . ILE A 1 106 ? 9.937 -2.876 -28.598 1.00 46.81 106 ILE A C 1
ATOM 840 O O . ILE A 1 106 ? 9.919 -4.127 -28.656 1.00 46.81 106 ILE A O 1
#